Protein AF-A0A935MUM5-F1 (afdb_monomer)

Mean predicted aligned error: 9.35 Å

Radius of gyration: 13.56 Å; Cα contacts (8 Å, |Δi|>4): 168; chains: 1; bounding box: 24×26×48 Å

Sequence (86 aa):
MVQIRCYIVWFIFTDNQTGWVWYNGTIRTTNGGTTWASQSSGTTNNLWAVSFTDSNIGTAVGDHSIILRTTNGGATWTSQSSGTTN

Solvent-accessible surface area (backbone atoms only — not comparable to full-atom values): 5240 Å² total; per-residue (Å²): 140,79,86,82,79,90,63,100,55,62,65,52,65,76,52,85,30,36,33,38,40,49,86,90,58,45,33,37,22,76,58,53,70,76,52,75,45,81,31,59,66,82,62,92,61,60,70,77,49,73,52,67,86,48,75,30,35,32,41,37,35,30,57,91,74,39,31,30,40,20,75,63,49,46,69,47,46,44,81,44,82,84,83,74,82,131

Secondary structure (DSSP, 8-state):
---------EEEESSSS-EEEESSSEEEESSTTSS-EEE--S-SSPEEEEEESSSS-EEEEEGGGEEEEESSTTSS-EEE--S---

Structure (mmCIF, N/CA/C/O backbone):
data_AF-A0A935MUM5-F1
#
_entry.id   AF-A0A935MUM5-F1
#
loop_
_atom_site.group_PDB
_atom_site.id
_atom_site.type_symbol
_atom_site.label_atom_id
_atom_site.label_alt_id
_atom_site.label_comp_id
_atom_site.label_asym_id
_atom_site.label_entity_id
_atom_site.label_seq_id
_atom_site.pdbx_PDB_ins_code
_atom_site.Cartn_x
_atom_site.Cartn_y
_atom_site.Cartn_z
_atom_site.occupancy
_atom_site.B_iso_or_equiv
_atom_site.auth_seq_id
_atom_site.auth_comp_id
_atom_site.auth_asym_id
_atom_site.auth_atom_id
_atom_site.pdbx_PDB_model_num
ATOM 1 N N . MET A 1 1 ? 7.194 -12.514 -23.831 1.00 41.41 1 MET A N 1
ATOM 2 C CA . MET A 1 1 ? 8.089 -13.362 -23.016 1.00 41.41 1 MET A CA 1
ATOM 3 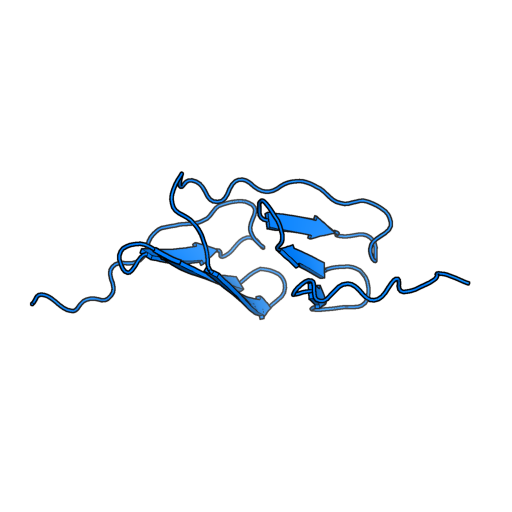C C . MET A 1 1 ? 8.420 -12.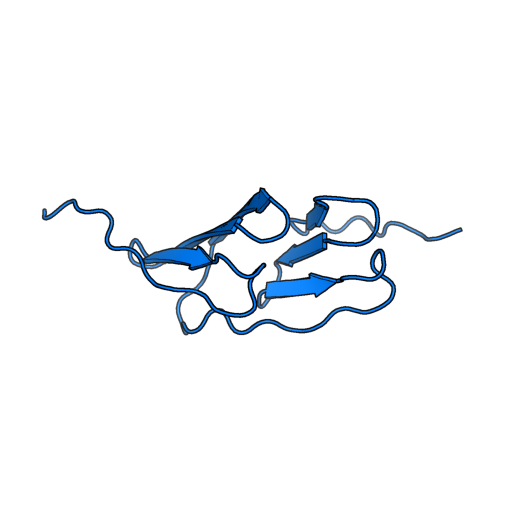567 -21.762 1.00 41.41 1 MET A C 1
ATOM 5 O O . MET A 1 1 ? 9.228 -11.658 -21.851 1.00 41.41 1 MET A O 1
ATOM 9 N N . VAL A 1 2 ? 7.739 -12.796 -20.638 1.00 32.47 2 VAL A N 1
ATOM 10 C CA . VAL A 1 2 ? 8.142 -12.205 -19.350 1.00 32.47 2 VAL A CA 1
ATOM 11 C C . VAL A 1 2 ? 7.974 -13.291 -18.301 1.00 32.47 2 VAL A C 1
ATOM 13 O O . VAL A 1 2 ? 6.884 -13.827 -18.117 1.00 32.47 2 VAL A O 1
ATOM 16 N N . GLN A 1 3 ? 9.098 -13.703 -17.720 1.00 34.69 3 GLN A N 1
ATOM 17 C CA . GLN A 1 3 ? 9.159 -14.758 -16.720 1.00 34.69 3 GLN A CA 1
ATOM 18 C C . GLN A 1 3 ? 8.484 -14.303 -15.425 1.00 34.69 3 GLN A C 1
ATOM 20 O O . GLN A 1 3 ? 8.892 -13.307 -14.832 1.00 34.69 3 GLN A O 1
ATOM 25 N N . ILE A 1 4 ? 7.525 -15.088 -14.941 1.00 36.00 4 ILE A N 1
ATOM 26 C CA . ILE A 1 4 ? 7.051 -15.011 -13.559 1.00 36.00 4 ILE A CA 1
ATOM 27 C C . ILE A 1 4 ? 8.036 -15.830 -12.725 1.00 36.00 4 ILE A C 1
ATOM 29 O O . ILE A 1 4 ? 8.046 -17.060 -12.783 1.00 36.00 4 ILE A O 1
ATOM 33 N N . ARG A 1 5 ? 8.919 -15.157 -11.980 1.00 39.91 5 ARG A N 1
ATOM 34 C CA . ARG A 1 5 ? 9.693 -15.822 -10.929 1.00 39.91 5 ARG A CA 1
ATOM 35 C C . ARG A 1 5 ? 8.792 -15.990 -9.713 1.00 39.91 5 ARG A C 1
ATOM 37 O O . ARG A 1 5 ? 8.410 -15.021 -9.071 1.00 39.91 5 ARG A O 1
ATOM 44 N N . CYS A 1 6 ? 8.452 -17.245 -9.442 1.00 38.22 6 CYS A N 1
ATOM 45 C CA . CYS A 1 6 ? 7.692 -17.688 -8.287 1.00 38.22 6 CYS A CA 1
ATOM 46 C C . CYS A 1 6 ? 8.521 -17.487 -7.007 1.00 38.22 6 CYS A C 1
ATOM 48 O O . CYS A 1 6 ? 9.301 -18.349 -6.618 1.00 38.22 6 CYS A O 1
ATOM 50 N N . TYR A 1 7 ? 8.358 -16.333 -6.370 1.00 42.91 7 TYR A N 1
ATOM 51 C CA . TYR A 1 7 ? 8.471 -16.190 -4.921 1.00 42.91 7 TYR A CA 1
ATOM 52 C C . TYR A 1 7 ? 7.061 -15.871 -4.422 1.00 42.91 7 TYR A C 1
ATOM 54 O O . TYR A 1 7 ? 6.291 -15.234 -5.137 1.00 42.91 7 TYR A O 1
ATOM 62 N N . ILE A 1 8 ? 6.691 -16.362 -3.244 1.00 45.97 8 ILE A N 1
ATOM 63 C CA . ILE A 1 8 ? 5.352 -16.217 -2.652 1.00 45.97 8 ILE A CA 1
ATOM 64 C C . ILE A 1 8 ? 5.181 -14.766 -2.166 1.00 45.97 8 ILE A C 1
ATOM 66 O O . ILE A 1 8 ? 5.158 -14.480 -0.974 1.00 45.97 8 ILE A O 1
ATOM 70 N N . VAL A 1 9 ? 5.161 -13.823 -3.103 1.00 53.91 9 VAL A N 1
ATOM 71 C CA . VAL A 1 9 ? 4.942 -12.403 -2.850 1.00 53.91 9 VAL A CA 1
ATOM 72 C C . VAL A 1 9 ? 3.470 -12.145 -3.125 1.00 53.91 9 VAL A C 1
ATOM 74 O O . VAL A 1 9 ? 2.988 -12.468 -4.209 1.00 53.91 9 VAL A O 1
ATOM 77 N N . TRP A 1 10 ? 2.734 -11.615 -2.150 1.00 67.56 10 TRP A N 1
ATOM 78 C CA . TRP A 1 10 ? 1.335 -11.253 -2.363 1.00 67.56 10 TRP A CA 1
ATOM 79 C C . TRP A 1 10 ? 1.292 -10.113 -3.382 1.00 67.56 10 TRP A C 1
ATOM 81 O O . TRP A 1 10 ? 1.765 -9.006 -3.108 1.00 67.56 10 TRP A O 1
ATOM 91 N N . PHE A 1 11 ? 0.780 -10.407 -4.576 1.00 67.88 11 PHE A N 1
ATOM 92 C CA . PHE A 1 11 ? 0.569 -9.434 -5.637 1.00 67.88 11 PHE A CA 1
ATOM 93 C C . PHE A 1 11 ? -0.901 -9.424 -6.042 1.00 67.88 11 PHE A C 1
ATOM 95 O O . PHE A 1 11 ? -1.554 -10.465 -6.087 1.00 67.88 11 PHE A O 1
ATOM 102 N N . ILE A 1 12 ? -1.419 -8.238 -6.338 1.00 72.62 12 ILE A N 1
ATOM 103 C CA . ILE A 1 12 ? -2.778 -8.054 -6.844 1.00 72.62 12 ILE A CA 1
ATOM 104 C C . ILE A 1 12 ? -2.725 -7.132 -8.052 1.00 72.62 12 ILE A C 1
ATOM 106 O O . ILE A 1 12 ? -2.064 -6.097 -8.013 1.00 72.62 12 ILE A O 1
ATOM 110 N N . PHE A 1 13 ? -3.409 -7.517 -9.124 1.00 69.50 13 PHE A N 1
ATOM 111 C CA . PHE A 1 13 ? -3.658 -6.661 -10.278 1.00 69.50 13 PHE A CA 1
ATOM 112 C C . PHE A 1 13 ? -5.152 -6.371 -10.331 1.00 69.50 13 PHE A C 1
ATOM 114 O O . PHE A 1 13 ? -5.958 -7.297 -10.266 1.00 69.50 13 PHE A O 1
ATOM 121 N N . THR A 1 14 ? -5.517 -5.094 -10.421 1.00 69.50 14 THR A N 1
ATOM 122 C CA . THR A 1 14 ? -6.917 -4.686 -10.628 1.00 69.50 14 THR A CA 1
ATOM 123 C C . THR A 1 14 ? -7.264 -4.646 -12.111 1.00 69.50 14 THR A C 1
ATOM 125 O O . THR A 1 14 ? -8.422 -4.807 -12.479 1.00 69.50 14 THR A O 1
ATOM 128 N N . ASP A 1 15 ? -6.258 -4.457 -12.966 1.00 69.62 15 ASP A N 1
ATOM 129 C CA . ASP A 1 15 ? -6.369 -4.447 -14.421 1.00 69.62 15 ASP A CA 1
ATOM 130 C C . ASP A 1 15 ? -5.010 -4.824 -15.061 1.00 69.62 15 ASP A C 1
ATOM 132 O O . ASP A 1 15 ? -4.052 -5.148 -14.360 1.00 69.62 15 ASP A O 1
ATOM 136 N N . ASN A 1 16 ? -4.905 -4.803 -16.396 1.00 76.06 16 ASN A N 1
ATOM 137 C CA . ASN A 1 16 ? -3.677 -5.195 -17.110 1.00 76.06 16 ASN A CA 1
ATOM 138 C C . ASN A 1 16 ? -2.516 -4.176 -16.993 1.00 76.06 16 ASN A C 1
ATOM 140 O O . ASN A 1 16 ? -1.431 -4.394 -17.524 1.00 76.06 16 ASN A O 1
ATOM 144 N N . GLN A 1 17 ? -2.739 -3.037 -16.341 1.00 76.81 17 GLN A N 1
ATOM 145 C CA . GLN A 1 17 ? -1.772 -1.958 -16.156 1.00 76.81 17 GLN A CA 1
ATOM 146 C C . GLN A 1 17 ? -1.490 -1.675 -14.675 1.00 76.81 17 GLN A C 1
ATOM 148 O O . GLN A 1 17 ? -0.356 -1.349 -14.324 1.00 76.81 17 GLN A O 1
ATOM 153 N N . THR A 1 18 ? -2.474 -1.825 -13.795 1.00 79.06 18 THR A N 1
ATOM 154 C CA . THR A 1 18 ? -2.364 -1.442 -12.390 1.00 79.06 18 THR A CA 1
ATOM 155 C C . THR A 1 18 ? -2.251 -2.657 -11.484 1.00 79.06 18 THR A C 1
ATOM 157 O O . THR A 1 18 ? -3.118 -3.534 -11.470 1.00 79.06 18 THR A O 1
ATOM 160 N N . GLY A 1 19 ? -1.187 -2.681 -10.683 1.00 79.25 19 GLY A N 1
ATOM 161 C CA . GLY A 1 19 ? -0.943 -3.744 -9.719 1.00 79.25 19 GLY A CA 1
ATOM 162 C C . GLY A 1 19 ? -0.120 -3.291 -8.522 1.00 79.25 19 GLY A C 1
ATOM 163 O O . GLY A 1 19 ? 0.519 -2.237 -8.541 1.00 79.25 19 GLY A O 1
ATOM 164 N N . TRP A 1 20 ? -0.130 -4.102 -7.472 1.00 79.75 20 TRP A N 1
ATOM 165 C CA . TRP A 1 20 ? 0.595 -3.849 -6.235 1.00 79.75 20 TRP A CA 1
ATOM 166 C C . TRP A 1 20 ? 1.281 -5.113 -5.737 1.00 79.75 20 TRP A C 1
ATOM 168 O O . TRP A 1 20 ? 0.782 -6.219 -5.945 1.00 79.75 20 TRP A O 1
ATOM 178 N N . VAL A 1 21 ? 2.410 -4.933 -5.056 1.00 80.12 21 VAL A N 1
ATOM 179 C CA . VAL A 1 21 ? 3.206 -6.011 -4.455 1.00 80.12 21 VAL A CA 1
ATOM 180 C C . VAL A 1 21 ? 3.598 -5.624 -3.027 1.00 80.12 21 VAL A C 1
ATOM 182 O O . VAL A 1 21 ? 3.943 -4.468 -2.767 1.00 80.12 21 VAL A O 1
ATOM 185 N N . TRP A 1 22 ? 3.576 -6.607 -2.120 1.00 75.75 22 TRP A N 1
ATOM 186 C CA . TRP A 1 22 ? 4.011 -6.471 -0.723 1.00 75.75 22 TRP A CA 1
ATOM 187 C C . TRP A 1 22 ? 5.177 -7.392 -0.379 1.00 75.75 22 TRP A C 1
ATOM 189 O O . TRP A 1 22 ? 5.066 -8.608 -0.503 1.00 75.75 22 TRP A O 1
ATOM 199 N N . TYR A 1 23 ? 6.274 -6.818 0.124 1.00 65.81 23 TYR A N 1
ATOM 200 C CA . TYR A 1 23 ? 7.413 -7.598 0.635 1.00 65.81 23 TYR A CA 1
ATOM 201 C C . TYR A 1 23 ? 8.204 -6.873 1.735 1.00 65.81 23 TYR A C 1
ATOM 203 O O . TYR A 1 23 ? 8.544 -7.471 2.748 1.00 65.81 23 TYR A O 1
ATOM 211 N N . ASN A 1 24 ? 8.475 -5.577 1.560 1.00 67.00 24 ASN A N 1
ATOM 212 C CA . ASN A 1 24 ? 9.201 -4.743 2.528 1.00 67.00 24 ASN A CA 1
ATOM 213 C C . ASN A 1 24 ? 8.767 -3.274 2.391 1.00 67.00 24 ASN A C 1
ATOM 215 O O . ASN A 1 24 ? 9.567 -2.364 2.183 1.00 67.00 24 ASN A O 1
ATOM 219 N N . GLY A 1 25 ? 7.452 -3.086 2.344 1.00 67.25 25 GLY A N 1
ATOM 220 C CA . GLY A 1 25 ? 6.818 -1.872 1.852 1.00 67.25 25 GLY A CA 1
ATOM 221 C C . GLY A 1 25 ? 5.825 -2.182 0.741 1.00 67.25 25 GLY A C 1
ATOM 222 O O . GLY A 1 25 ? 5.800 -3.280 0.178 1.00 67.25 25 GLY A O 1
ATOM 223 N N . THR A 1 26 ? 4.984 -1.194 0.469 1.00 75.44 26 THR A N 1
ATOM 224 C CA . THR A 1 26 ? 4.002 -1.251 -0.610 1.00 75.44 26 THR A CA 1
ATOM 225 C C . THR A 1 26 ? 4.662 -0.731 -1.874 1.00 75.44 26 THR A C 1
ATOM 227 O O . THR A 1 26 ? 5.188 0.377 -1.858 1.00 75.44 26 THR A O 1
ATOM 230 N N . ILE A 1 27 ? 4.625 -1.473 -2.977 1.00 78.44 27 ILE A N 1
ATOM 231 C CA . ILE A 1 27 ? 5.041 -0.945 -4.283 1.00 78.44 27 ILE A CA 1
ATOM 232 C C . ILE A 1 27 ? 3.880 -1.052 -5.271 1.00 78.44 27 ILE A C 1
ATOM 234 O O . ILE A 1 27 ? 3.158 -2.048 -5.276 1.00 78.44 27 ILE A O 1
ATOM 238 N N . ARG A 1 28 ? 3.686 -0.014 -6.090 1.00 81.94 28 ARG A N 1
ATOM 239 C CA . ARG A 1 28 ? 2.609 0.079 -7.087 1.00 81.94 28 ARG A CA 1
ATOM 240 C C . ARG A 1 28 ? 3.180 0.170 -8.494 1.00 81.94 28 ARG A C 1
ATOM 242 O O . ARG A 1 28 ? 4.144 0.896 -8.721 1.00 81.94 28 ARG A O 1
ATOM 249 N N . THR A 1 29 ? 2.535 -0.493 -9.442 1.00 80.94 29 THR A N 1
ATOM 250 C CA . THR A 1 29 ? 2.721 -0.283 -10.879 1.00 80.94 29 THR A CA 1
ATOM 251 C C . THR A 1 29 ? 1.453 0.303 -11.501 1.00 80.94 29 THR A C 1
ATOM 253 O O . THR A 1 29 ? 0.346 0.045 -11.030 1.00 80.94 29 THR A O 1
ATOM 256 N N . THR A 1 30 ? 1.620 1.113 -12.546 1.00 82.06 30 THR A N 1
ATOM 257 C CA . THR A 1 30 ? 0.536 1.665 -13.383 1.00 82.06 30 THR A CA 1
ATOM 258 C C . THR A 1 30 ? 0.768 1.397 -14.874 1.00 82.06 30 THR A C 1
ATOM 260 O O . THR A 1 30 ? 0.091 1.969 -15.722 1.00 82.06 30 THR A O 1
ATOM 263 N N . ASN A 1 31 ? 1.744 0.548 -15.210 1.00 79.94 31 ASN A N 1
ATOM 264 C CA . ASN A 1 31 ? 2.146 0.225 -16.581 1.00 79.94 31 ASN A CA 1
ATOM 265 C C . ASN A 1 31 ? 2.429 -1.278 -16.775 1.00 79.94 31 ASN A C 1
ATOM 267 O O . ASN A 1 31 ? 3.369 -1.670 -17.470 1.00 79.94 31 ASN A O 1
ATOM 271 N N . GLY A 1 32 ? 1.635 -2.124 -16.122 1.00 75.00 32 GLY A N 1
ATOM 272 C CA . GLY A 1 32 ? 1.634 -3.577 -16.310 1.00 75.00 32 GLY A CA 1
ATOM 273 C C . GLY A 1 32 ? 2.859 -4.266 -15.715 1.00 75.00 32 GLY A C 1
ATOM 274 O O . GLY A 1 32 ? 3.287 -5.304 -16.209 1.00 75.00 32 GLY A O 1
ATOM 275 N N . GLY A 1 33 ? 3.464 -3.675 -14.682 1.00 76.50 33 GLY A N 1
ATOM 276 C CA . GLY A 1 33 ? 4.669 -4.202 -14.040 1.00 76.50 33 GLY A CA 1
ATOM 277 C C . GLY A 1 33 ? 5.979 -3.785 -14.708 1.00 76.50 33 GLY A C 1
ATOM 278 O O . GLY A 1 33 ? 7.029 -4.303 -14.327 1.00 76.50 33 GLY A O 1
ATOM 279 N N . THR A 1 34 ? 5.943 -2.847 -15.664 1.00 77.31 34 THR A N 1
ATOM 280 C CA . THR A 1 34 ? 7.147 -2.319 -16.331 1.00 77.31 34 THR A CA 1
ATOM 281 C C . THR A 1 34 ? 7.973 -1.442 -15.387 1.00 77.31 34 THR A C 1
ATOM 283 O O . THR A 1 34 ? 9.199 -1.531 -15.365 1.00 77.31 34 THR A O 1
ATOM 286 N N . THR A 1 35 ? 7.317 -0.617 -14.567 1.00 78.50 35 THR A N 1
ATOM 287 C CA . THR A 1 35 ? 7.944 0.136 -13.474 1.00 78.50 35 THR A CA 1
ATOM 288 C C . THR A 1 35 ? 7.145 -0.009 -12.186 1.00 78.50 35 THR A C 1
ATOM 290 O O . THR A 1 35 ? 5.922 -0.166 -12.199 1.00 78.50 35 THR A O 1
ATOM 293 N N . TRP A 1 36 ? 7.858 0.052 -11.062 1.00 80.19 36 TRP A N 1
ATOM 294 C CA . TRP A 1 36 ? 7.297 -0.058 -9.721 1.00 80.19 36 TRP A CA 1
ATOM 295 C C . TRP A 1 36 ? 7.718 1.157 -8.902 1.00 80.19 36 TRP A C 1
ATOM 297 O O . TRP A 1 36 ? 8.903 1.476 -8.825 1.00 80.19 36 TRP A O 1
ATOM 307 N N . ALA A 1 37 ? 6.748 1.839 -8.304 1.00 79.88 37 ALA A N 1
ATOM 308 C CA . ALA A 1 37 ? 6.959 2.990 -7.444 1.00 79.88 37 ALA A CA 1
ATOM 309 C C . ALA A 1 37 ? 6.672 2.613 -5.990 1.00 79.88 37 ALA A C 1
ATOM 311 O O . ALA A 1 37 ? 5.570 2.160 -5.663 1.00 79.88 37 ALA A O 1
ATOM 312 N N . SER A 1 38 ? 7.647 2.836 -5.110 1.00 80.62 38 SER A N 1
ATOM 313 C CA . SER A 1 38 ? 7.468 2.649 -3.672 1.00 80.62 38 SER A CA 1
ATOM 314 C C . SER A 1 38 ? 6.414 3.602 -3.126 1.00 80.62 38 SER A C 1
ATOM 316 O O . SER A 1 38 ? 6.422 4.794 -3.421 1.00 80.62 38 SER A O 1
ATOM 318 N N . GLN A 1 39 ? 5.499 3.064 -2.333 1.00 79.38 39 GLN A N 1
ATOM 319 C CA . GLN A 1 39 ? 4.450 3.796 -1.646 1.00 79.38 39 GLN A CA 1
ATOM 320 C C . GLN A 1 39 ? 4.743 3.772 -0.148 1.00 79.38 39 GLN A C 1
ATOM 322 O O . GLN A 1 39 ? 5.024 2.718 0.431 1.00 79.38 39 GLN A O 1
ATOM 327 N N . SER A 1 40 ? 4.666 4.939 0.486 1.00 76.88 40 SER A N 1
ATOM 328 C CA . SER A 1 40 ? 4.761 5.030 1.939 1.00 76.88 40 SER A CA 1
ATOM 329 C C . SER A 1 40 ? 3.416 4.656 2.552 1.00 76.88 40 SER A C 1
ATOM 331 O O . SER A 1 40 ? 2.395 5.261 2.234 1.00 76.88 40 SER A O 1
ATOM 333 N N . SER A 1 41 ? 3.412 3.680 3.457 1.00 69.06 41 SER A N 1
ATOM 334 C CA . SER A 1 41 ? 2.235 3.309 4.250 1.00 69.06 41 SER A CA 1
AT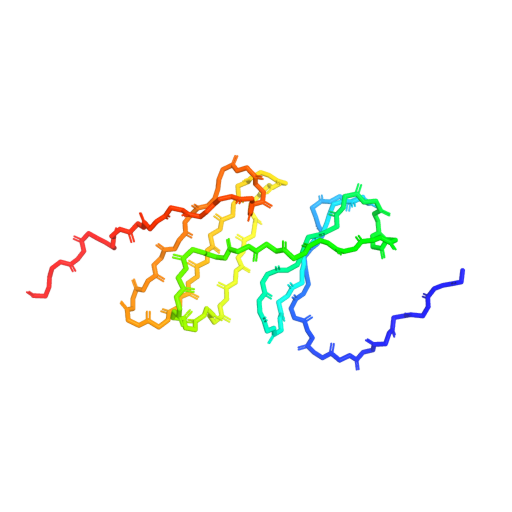OM 335 C C . SER A 1 41 ? 1.882 4.344 5.323 1.00 69.06 41 SER A C 1
ATOM 337 O O . SER A 1 41 ? 0.847 4.219 5.969 1.00 69.06 41 SER A O 1
ATOM 339 N N . GLY A 1 42 ? 2.738 5.350 5.552 1.00 73.81 42 GLY A N 1
ATOM 340 C CA . GLY A 1 42 ? 2.528 6.362 6.591 1.00 73.81 42 GLY A CA 1
ATOM 341 C C . GLY A 1 42 ? 2.633 5.825 8.024 1.00 73.81 42 GLY A C 1
ATOM 342 O O . GLY A 1 42 ? 2.300 6.536 8.966 1.00 73.81 42 GLY A O 1
ATOM 343 N N . THR A 1 43 ? 3.097 4.586 8.204 1.00 71.69 43 THR A N 1
ATOM 344 C CA . THR A 1 43 ? 3.312 3.958 9.511 1.00 71.69 43 THR A CA 1
ATOM 345 C C . THR A 1 43 ? 4.636 3.202 9.531 1.00 71.69 43 THR A C 1
ATOM 347 O O . THR A 1 43 ? 5.074 2.676 8.509 1.00 71.69 43 THR A O 1
ATOM 350 N N . THR A 1 44 ? 5.264 3.143 10.702 1.00 73.06 44 THR A N 1
ATOM 351 C CA . THR A 1 44 ? 6.432 2.294 10.978 1.00 73.06 44 THR A CA 1
ATOM 352 C C . THR A 1 44 ? 6.040 0.874 11.377 1.00 73.06 44 THR A C 1
ATOM 354 O O . THR A 1 44 ? 6.910 0.018 11.508 1.00 73.06 44 THR A O 1
ATOM 357 N N . ASN A 1 45 ? 4.750 0.619 11.607 1.00 74.94 45 ASN A N 1
ATOM 358 C CA . ASN A 1 45 ? 4.273 -0.690 12.027 1.00 74.94 45 ASN A CA 1
ATOM 359 C C . ASN A 1 45 ? 4.252 -1.663 10.847 1.00 74.94 45 ASN A C 1
ATOM 361 O O . ASN A 1 45 ? 3.953 -1.293 9.708 1.00 74.94 45 ASN A O 1
ATOM 365 N N . ASN A 1 46 ? 4.517 -2.934 11.143 1.00 75.00 46 ASN A N 1
ATOM 366 C CA . ASN A 1 46 ? 4.470 -3.991 10.144 1.00 75.00 46 ASN A CA 1
ATOM 367 C C . ASN A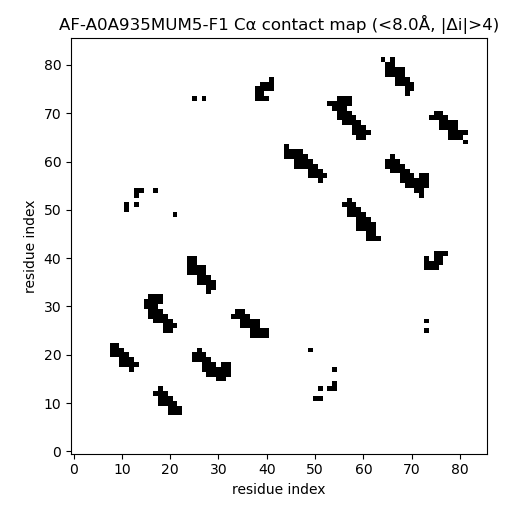 1 46 ? 3.035 -4.178 9.641 1.00 75.00 46 ASN A C 1
ATOM 369 O O . ASN A 1 46 ? 2.119 -4.435 10.423 1.00 75.00 46 ASN A O 1
ATOM 373 N N . LEU A 1 47 ? 2.849 -4.072 8.327 1.00 77.12 47 LEU A N 1
ATOM 374 C CA . LEU A 1 47 ? 1.607 -4.423 7.645 1.00 77.12 47 LEU A CA 1
ATOM 375 C C . LEU A 1 47 ? 1.696 -5.879 7.195 1.00 77.12 47 LEU A C 1
ATOM 377 O O . LEU A 1 47 ? 2.653 -6.265 6.528 1.00 77.12 47 LEU A O 1
ATOM 381 N N . TRP A 1 48 ? 0.704 -6.676 7.571 1.00 77.25 48 TRP A N 1
ATOM 382 C CA . TRP A 1 48 ? 0.694 -8.121 7.349 1.00 77.25 48 TRP A CA 1
ATOM 383 C C . TRP A 1 48 ? -0.068 -8.495 6.081 1.00 77.25 48 TRP A C 1
ATOM 385 O O . TRP A 1 48 ? 0.292 -9.455 5.406 1.00 77.25 48 TRP A O 1
ATOM 395 N N . ALA A 1 49 ? -1.111 -7.737 5.743 1.00 76.75 49 ALA A N 1
ATOM 396 C CA . ALA A 1 49 ? -1.895 -7.972 4.542 1.00 76.75 49 ALA A CA 1
ATOM 397 C C . ALA A 1 49 ? -2.461 -6.668 3.983 1.00 76.75 49 ALA A C 1
ATOM 399 O O . ALA A 1 49 ? -2.805 -5.752 4.731 1.00 76.75 49 ALA A O 1
ATOM 400 N N . VAL A 1 50 ? -2.603 -6.617 2.660 1.00 78.25 50 VAL A N 1
ATOM 401 C CA . VAL A 1 50 ? -3.369 -5.593 1.953 1.00 78.25 50 VAL A CA 1
ATOM 402 C C . VAL A 1 50 ? -4.311 -6.254 0.966 1.00 78.25 50 VAL A C 1
ATOM 404 O O . VAL A 1 50 ? -3.946 -7.211 0.289 1.00 78.25 50 VAL A O 1
ATOM 407 N N . SER A 1 51 ? -5.517 -5.707 0.868 1.00 81.69 51 SER A N 1
ATOM 408 C CA . SER A 1 51 ? -6.484 -6.047 -0.164 1.00 81.69 51 SER A CA 1
ATOM 409 C C . SER A 1 51 ? -6.977 -4.784 -0.863 1.00 81.69 51 SER A C 1
ATOM 411 O O . SER A 1 51 ? -7.246 -3.780 -0.203 1.00 81.69 51 SER A O 1
ATOM 413 N N . PHE A 1 52 ? -7.114 -4.834 -2.188 1.00 77.25 52 PHE A N 1
ATOM 414 C CA . PHE A 1 52 ? -7.756 -3.781 -2.973 1.00 77.25 52 PHE A CA 1
ATOM 415 C C . PHE A 1 52 ? -9.100 -4.264 -3.494 1.00 77.25 52 PHE A C 1
ATOM 417 O O . PHE A 1 52 ? -9.219 -5.365 -4.022 1.00 77.25 52 PHE A O 1
ATOM 424 N N . THR A 1 53 ? -10.103 -3.406 -3.346 1.00 80.56 53 THR A N 1
ATOM 425 C CA . THR A 1 53 ? -11.437 -3.596 -3.937 1.00 80.56 53 THR A CA 1
ATOM 426 C C . THR A 1 53 ? -11.531 -2.976 -5.328 1.00 80.56 53 THR A C 1
ATOM 428 O O . THR A 1 53 ? -12.295 -3.451 -6.158 1.00 80.56 53 THR A O 1
ATOM 431 N N . ASP A 1 54 ? -10.733 -1.939 -5.581 1.00 78.19 54 ASP A N 1
ATOM 432 C CA . ASP A 1 54 ? -10.585 -1.262 -6.867 1.00 78.19 54 ASP A CA 1
ATOM 433 C C . ASP A 1 54 ? -9.185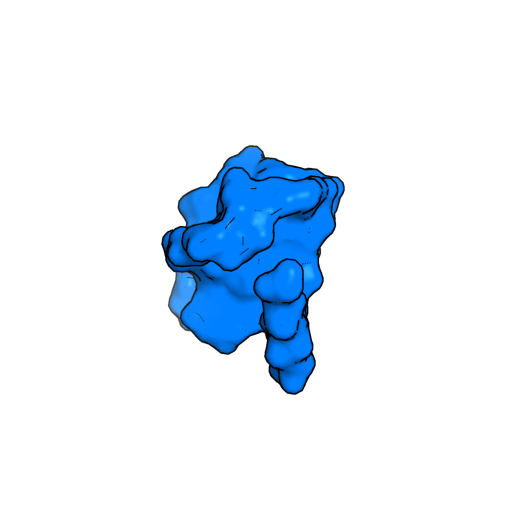 -0.628 -6.919 1.00 78.19 54 ASP A C 1
ATOM 435 O O . ASP A 1 54 ? -8.500 -0.504 -5.902 1.00 78.19 54 ASP A O 1
ATOM 439 N N . SER A 1 55 ? -8.788 -0.162 -8.095 1.00 77.94 55 SER A N 1
ATOM 440 C CA . SER A 1 55 ? -7.559 0.558 -8.403 1.00 77.94 55 SER A CA 1
ATOM 441 C C . SER A 1 55 ? -7.249 1.744 -7.481 1.00 77.94 55 SER A C 1
ATOM 443 O O . SER A 1 55 ? -6.091 2.135 -7.323 1.00 77.94 55 SER A O 1
ATOM 445 N N . ASN A 1 56 ? -8.284 2.307 -6.855 1.00 81.56 56 ASN A N 1
ATOM 446 C CA . ASN A 1 56 ? -8.178 3.427 -5.931 1.00 81.56 56 ASN A CA 1
ATOM 447 C C . ASN A 1 56 ? -8.415 3.030 -4.470 1.00 81.56 56 ASN A C 1
ATOM 449 O O . ASN A 1 56 ? -7.857 3.664 -3.576 1.00 81.56 56 ASN A O 1
ATOM 453 N N . ILE A 1 57 ? -9.224 2.002 -4.205 1.00 84.94 57 ILE A N 1
ATOM 454 C CA . ILE A 1 57 ? -9.692 1.687 -2.852 1.00 84.94 57 ILE A CA 1
ATOM 455 C C . ILE A 1 57 ? -9.045 0.402 -2.354 1.00 84.94 57 ILE A C 1
ATOM 457 O O . ILE A 1 57 ? -9.354 -0.691 -2.836 1.00 84.94 57 ILE A O 1
ATOM 461 N N . GLY A 1 58 ? -8.212 0.538 -1.324 1.00 85.56 58 GLY A N 1
ATOM 462 C CA . GLY A 1 58 ? -7.552 -0.580 -0.660 1.00 85.56 58 GLY A CA 1
ATOM 463 C C . GLY A 1 58 ? -7.528 -0.455 0.854 1.00 85.56 58 GLY A C 1
ATOM 464 O O . GLY A 1 58 ? -7.667 0.634 1.413 1.00 85.56 58 GLY A O 1
ATOM 465 N N . THR A 1 59 ? -7.333 -1.589 1.509 1.00 86.00 59 THR A N 1
ATOM 466 C CA . THR A 1 59 ? -7.263 -1.721 2.961 1.00 86.00 59 THR A CA 1
ATOM 467 C C . THR A 1 59 ? -6.006 -2.497 3.326 1.00 86.00 59 THR A C 1
ATOM 469 O O . THR A 1 59 ? -5.793 -3.591 2.809 1.00 86.00 59 THR A O 1
ATOM 472 N N . ALA A 1 60 ? -5.194 -1.939 4.220 1.00 84.94 60 ALA A N 1
ATO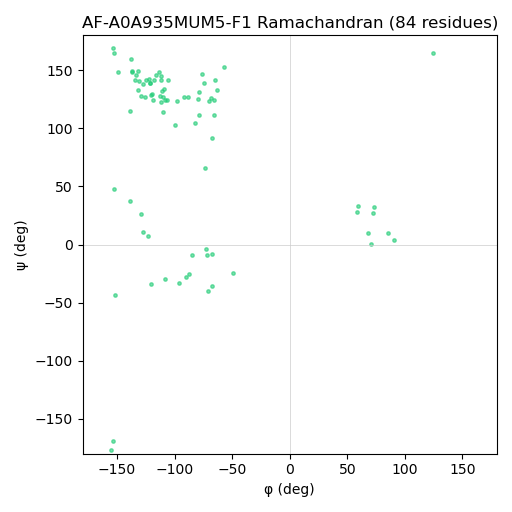M 473 C CA . ALA A 1 60 ? -4.061 -2.597 4.852 1.00 84.94 60 ALA A CA 1
ATOM 474 C C . ALA A 1 60 ? -4.397 -2.945 6.288 1.00 84.94 60 ALA A C 1
ATOM 476 O O . ALA A 1 60 ? -5.009 -2.148 6.995 1.00 84.94 60 ALA A O 1
ATOM 477 N N . VAL A 1 61 ? -3.945 -4.107 6.731 1.00 85.75 61 VAL A N 1
ATOM 478 C CA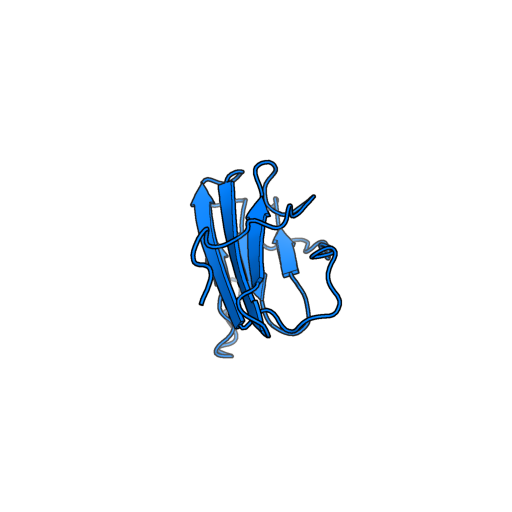 . VAL A 1 61 ? -4.022 -4.515 8.127 1.00 85.75 61 VAL A CA 1
ATOM 479 C C . VAL A 1 61 ? -2.637 -4.882 8.621 1.00 85.75 61 VAL A C 1
ATOM 481 O O . VAL A 1 61 ? -1.824 -5.455 7.888 1.00 85.75 61 VAL A O 1
ATOM 484 N N . GLY A 1 62 ? -2.353 -4.513 9.862 1.00 81.50 62 GLY A N 1
ATOM 485 C CA . GLY A 1 62 ? -1.042 -4.698 10.447 1.00 81.50 62 GLY A CA 1
ATOM 486 C C . GLY A 1 62 ? -1.052 -4.824 11.956 1.00 81.50 62 GLY A C 1
ATOM 487 O O . GLY A 1 62 ? -2.089 -4.970 12.603 1.00 81.50 62 GLY A O 1
ATOM 488 N N . ASP A 1 63 ? 0.156 -4.770 12.493 1.00 80.12 63 ASP A N 1
ATOM 489 C CA . ASP A 1 63 ? 0.445 -4.894 13.910 1.00 80.12 63 ASP A CA 1
ATOM 490 C C . ASP A 1 63 ? -0.308 -3.842 14.753 1.00 80.12 63 ASP A C 1
ATOM 492 O O . ASP A 1 63 ? -0.626 -2.753 14.267 1.00 80.12 63 ASP A O 1
ATOM 496 N N . HIS A 1 64 ? -0.590 -4.157 16.023 1.00 76.12 64 HIS A N 1
ATOM 497 C CA . HIS A 1 64 ? -1.364 -3.308 16.947 1.00 76.12 64 HIS A CA 1
ATOM 498 C C . HIS A 1 64 ? -2.800 -2.971 16.492 1.00 76.12 64 HIS A C 1
ATOM 500 O O . HIS A 1 64 ? -3.311 -1.894 16.790 1.00 76.12 64 HIS A O 1
ATOM 506 N N . SER A 1 65 ? -3.479 -3.884 15.788 1.00 76.00 65 SER A N 1
ATOM 507 C CA . SER A 1 65 ? -4.840 -3.653 15.261 1.00 76.00 65 SER A CA 1
ATOM 508 C C . SER A 1 65 ? -4.934 -2.445 14.321 1.00 76.00 65 SER A C 1
ATOM 510 O O . SER A 1 65 ? -5.987 -1.815 14.206 1.00 76.00 65 SER A O 1
ATOM 512 N N . ILE A 1 66 ? -3.833 -2.103 13.641 1.00 80.6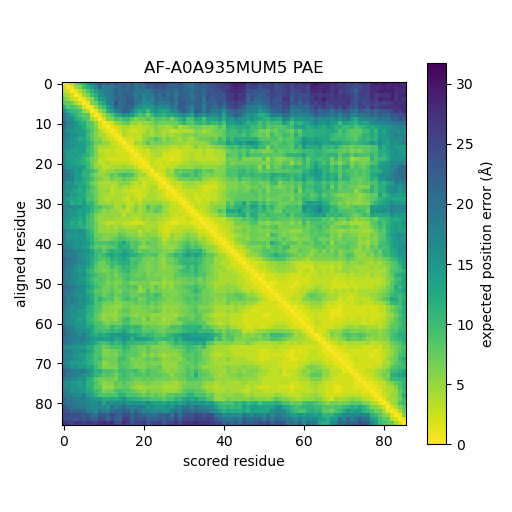2 66 ILE A N 1
ATOM 513 C CA . ILE A 1 66 ? -3.847 -1.042 12.642 1.00 80.62 66 ILE A CA 1
ATOM 514 C C . ILE A 1 66 ? -4.644 -1.512 11.434 1.00 80.62 66 ILE A C 1
ATOM 516 O O . ILE A 1 66 ? -4.310 -2.505 10.789 1.00 80.62 66 ILE A O 1
ATOM 520 N N . ILE A 1 67 ? -5.666 -0.732 11.105 1.00 85.44 67 ILE A N 1
ATOM 521 C CA . ILE A 1 67 ? -6.361 -0.785 9.830 1.00 85.44 67 ILE A CA 1
ATOM 522 C C . ILE A 1 67 ? -6.016 0.517 9.118 1.00 85.44 67 ILE A C 1
ATOM 524 O O . ILE A 1 67 ? -6.238 1.599 9.654 1.00 85.44 67 ILE A O 1
ATOM 528 N N . LEU A 1 68 ? -5.450 0.434 7.923 1.00 85.75 68 LEU A N 1
ATOM 529 C CA . LEU A 1 68 ? -5.256 1.584 7.052 1.00 85.75 68 LEU A CA 1
ATOM 530 C C . LEU A 1 68 ? -6.166 1.445 5.847 1.00 85.75 68 LEU A C 1
ATOM 532 O O . LEU A 1 68 ? -6.303 0.363 5.285 1.00 85.75 68 LEU A O 1
ATOM 536 N N . ARG A 1 69 ? -6.741 2.551 5.400 1.00 87.06 69 ARG A N 1
ATOM 537 C CA . ARG A 1 69 ? -7.522 2.614 4.172 1.00 87.06 69 ARG A CA 1
ATOM 538 C C . ARG A 1 69 ? -6.914 3.633 3.226 1.00 87.06 69 ARG A C 1
ATOM 540 O O . ARG A 1 69 ? -6.513 4.714 3.646 1.00 87.06 69 ARG A O 1
ATOM 547 N N . THR A 1 70 ? -6.867 3.291 1.950 1.00 87.06 70 THR A N 1
ATOM 548 C CA . THR A 1 70 ? -6.509 4.202 0.866 1.00 87.06 70 THR A CA 1
ATOM 549 C C . THR A 1 70 ? -7.699 4.380 -0.070 1.00 87.06 70 THR A C 1
ATOM 551 O O . THR A 1 70 ? -8.486 3.454 -0.270 1.00 87.06 70 THR A O 1
ATOM 554 N N . THR A 1 71 ? -7.840 5.583 -0.620 1.00 87.62 71 THR A N 1
ATOM 555 C CA . THR A 1 71 ? -8.830 5.938 -1.653 1.00 87.62 71 THR A CA 1
ATOM 556 C C . THR A 1 71 ? -8.171 6.508 -2.912 1.00 87.62 71 THR A C 1
ATOM 558 O O . THR A 1 71 ? -8.862 6.972 -3.814 1.00 87.62 71 THR A O 1
ATOM 561 N N . ASN A 1 72 ? -6.837 6.467 -2.990 1.00 83.00 72 ASN A N 1
ATOM 562 C CA . ASN A 1 72 ? -6.035 6.934 -4.124 1.00 83.00 72 ASN A CA 1
ATOM 563 C C . ASN A 1 72 ? -5.010 5.883 -4.598 1.00 83.00 72 ASN A C 1
ATOM 565 O O . ASN A 1 72 ? -3.965 6.208 -5.167 1.00 83.00 72 ASN A O 1
ATOM 569 N N . GLY A 1 73 ? -5.302 4.604 -4.357 1.00 76.88 73 GLY A N 1
ATOM 570 C CA . GLY A 1 73 ? -4.512 3.480 -4.853 1.00 76.88 73 GLY A CA 1
ATOM 571 C C . GLY A 1 73 ? -3.182 3.312 -4.124 1.00 76.88 73 GLY A C 1
ATOM 572 O O . GLY A 1 73 ? -2.192 2.906 -4.728 1.00 76.88 73 GLY A O 1
ATOM 573 N N . GLY A 1 74 ? -3.133 3.654 -2.838 1.00 78.19 74 GLY A N 1
ATOM 574 C CA . GLY A 1 74 ? -1.968 3.470 -1.977 1.00 78.19 74 GLY A CA 1
ATOM 575 C C . GLY A 1 74 ? -0.998 4.649 -1.937 1.00 78.19 74 GLY A C 1
ATOM 576 O O . GLY A 1 74 ? 0.014 4.532 -1.252 1.00 78.19 74 GLY A O 1
ATOM 577 N N . ALA A 1 75 ? -1.303 5.767 -2.610 1.00 79.38 75 ALA A N 1
ATOM 578 C CA . ALA A 1 75 ? -0.480 6.980 -2.547 1.00 79.38 75 ALA A CA 1
ATOM 579 C C . ALA A 1 75 ? -0.527 7.632 -1.163 1.00 79.38 75 ALA A C 1
ATOM 581 O O . ALA A 1 75 ? 0.483 8.133 -0.672 1.00 79.38 75 ALA A O 1
ATOM 582 N N . THR A 1 76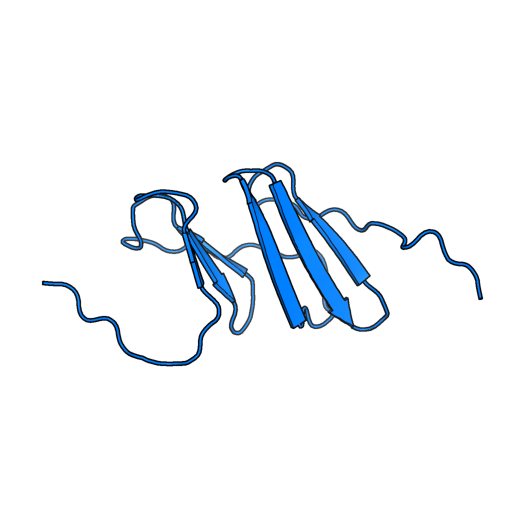 ? -1.685 7.578 -0.507 1.00 82.81 76 THR A N 1
ATOM 583 C CA . THR A 1 76 ? -1.819 7.885 0.914 1.00 82.81 76 THR A CA 1
ATOM 584 C C . THR A 1 76 ? -2.660 6.824 1.606 1.00 82.81 76 THR A C 1
ATOM 586 O O . THR A 1 76 ? -3.605 6.267 1.039 1.00 82.81 76 THR A O 1
ATOM 589 N N . TRP A 1 77 ? -2.304 6.555 2.856 1.00 85.44 77 TRP A N 1
ATOM 590 C CA . TRP A 1 77 ? -2.996 5.624 3.732 1.00 85.44 77 TRP A CA 1
ATOM 591 C C . TRP A 1 77 ? -3.491 6.384 4.956 1.00 85.44 77 TRP A C 1
ATOM 593 O O . TRP A 1 77 ? -2.738 7.121 5.590 1.00 85.44 77 TRP A O 1
ATOM 603 N N . THR A 1 78 ? -4.768 6.224 5.277 1.00 85.81 78 THR A N 1
ATOM 604 C CA . THR A 1 78 ? -5.406 6.841 6.439 1.00 85.81 78 THR A CA 1
ATOM 605 C C . THR A 1 78 ? -5.726 5.755 7.448 1.00 85.81 78 THR A C 1
ATOM 607 O O . THR A 1 78 ? -6.367 4.763 7.100 1.00 85.81 78 THR A O 1
ATOM 610 N N . SER A 1 79 ? -5.291 5.925 8.696 1.00 84.25 79 SER A N 1
ATOM 611 C CA . SER A 1 79 ? -5.647 4.987 9.754 1.00 84.25 79 SER A CA 1
ATOM 612 C C . SER A 1 79 ? -7.148 5.019 10.031 1.00 84.25 79 SER A C 1
ATOM 614 O O . SER A 1 79 ? -7.811 6.055 9.970 1.00 84.25 79 SER A O 1
ATOM 616 N N . GLN A 1 80 ? -7.700 3.844 10.286 1.00 79.69 80 GLN A N 1
ATOM 617 C CA . GLN A 1 80 ? -9.075 3.626 10.692 1.00 79.69 80 GLN A CA 1
ATOM 618 C C . GLN A 1 80 ? -9.033 2.938 12.052 1.00 79.69 80 GLN A C 1
ATOM 620 O O . GLN A 1 80 ? -8.328 1.945 12.233 1.00 79.69 80 GLN A O 1
ATOM 625 N N . SER A 1 81 ? -9.766 3.481 13.020 1.00 70.75 81 SER A N 1
ATOM 626 C CA . SER A 1 81 ? -10.005 2.798 14.286 1.00 70.75 81 SER A CA 1
ATOM 627 C C . SER A 1 81 ? -11.019 1.675 14.061 1.00 70.75 81 SER A C 1
ATOM 629 O O . SER A 1 81 ? -12.005 1.854 13.349 1.00 70.75 81 SER A O 1
ATOM 631 N N . SER A 1 82 ? -10.799 0.511 14.677 1.00 65.75 82 SER A N 1
ATOM 632 C CA . SER A 1 82 ? -11.714 -0.638 14.569 1.00 65.75 82 SER A CA 1
ATOM 633 C C . SER A 1 82 ? -13.076 -0.398 15.236 1.00 65.75 82 SER A C 1
ATOM 635 O O . SER A 1 82 ? -13.972 -1.226 15.113 1.00 65.75 82 SER A O 1
ATOM 637 N N . GLY A 1 83 ? -13.238 0.712 15.967 1.00 65.38 83 GLY A N 1
ATOM 638 C CA . GLY A 1 83 ? -14.459 1.049 16.704 1.00 65.38 83 GLY A CA 1
ATOM 639 C C . GLY A 1 83 ? -14.722 0.169 17.930 1.00 65.38 83 GLY A C 1
ATOM 640 O O . GLY A 1 83 ? -15.707 0.387 18.626 1.00 65.38 83 GLY A O 1
ATOM 641 N N . THR A 1 84 ? -13.851 -0.799 18.224 1.00 54.56 84 THR A N 1
ATOM 642 C CA . THR A 1 84 ? -13.964 -1.689 19.382 1.00 54.56 84 THR A CA 1
ATOM 643 C C . THR A 1 84 ? -13.049 -1.202 20.501 1.00 54.56 84 THR A C 1
ATOM 645 O O . THR A 1 84 ? -11.834 -1.391 20.445 1.00 54.56 84 THR A O 1
ATOM 648 N N . THR A 1 85 ? -13.623 -0.564 21.515 1.00 57.25 85 THR A N 1
ATOM 649 C CA . THR A 1 85 ? -12.977 -0.381 22.821 1.00 57.25 85 THR A CA 1
ATOM 650 C C . THR A 1 85 ? -13.094 -1.678 23.620 1.00 57.25 85 THR A C 1
ATOM 652 O O . THR A 1 85 ? -14.181 -2.253 23.671 1.00 57.25 85 THR A O 1
ATOM 655 N N . ASN A 1 86 ? -11.975 -2.138 24.185 1.00 51.75 86 ASN A N 1
ATOM 656 C CA . ASN A 1 86 ? -11.921 -3.256 25.136 1.00 51.75 86 ASN A CA 1
ATOM 657 C C . ASN A 1 86 ? -12.503 -2.825 26.488 1.00 51.75 86 ASN A C 1
ATOM 659 O O . ASN A 1 86 ? -12.256 -1.650 26.854 1.00 51.75 86 ASN A O 1
#

pLDDT: mean 73.16, std 13.2, range [32.47, 87.62]

Foldseek 3Di:
DDDDDDDPWDKDDQDQFWIWTDDPAIWIGRGNPPDIDGADAVDPFDWDDKDAPHQFWIWTATPPRWIWIGRHNRNYTDTDDPPDDD

Nearest PDB structures (foldseek):
  5ojr-assembly3_C  TM=7.390E-01  e=7.116E-04  Thermosynechococcus vestitus
  7eeb-assembly1_F  TM=7.895E-01  e=3.954E-01  Mus musculus
  6fg9-assembly1_B  TM=6.817E-01  e=3.367E-01  Mus musculus
  6fg9-assembly1_A  TM=6.592E-01  e=4.401E-01  Mus musculus
  6zqb-assembly1_UL  TM=6.957E-01  e=7.936E+00  Saccharomyces cerevisiae S288C